Protein AF-W1YTZ7-F1 (afdb_monomer)

Solvent-accessible surface area (backbone atoms only — not comparable to full-atom values): 6262 Å² total; per-residue (Å²): 113,67,70,60,50,56,52,51,51,51,52,52,52,51,39,38,53,52,7,43,53,53,50,55,54,55,72,76,41,103,52,82,67,67,54,54,55,52,48,43,52,51,50,18,54,56,43,26,72,76,65,42,81,78,31,47,51,68,46,51,52,49,22,32,48,51,22,70,70,50,75,76,62,68,92,67,67,59,70,79,72,65,54,69,78,73,76,76,78,77,66,75,83,80,69,69,74,84,76,84,84,84,132

Organism: NCBI:txid408170

Nearest PDB structures (foldseek):
  7pv0-assembly2_B  TM=4.494E-01  e=6.744E+00  Thermochaetoides thermophila DSM 1495

InterPro domains:
  IPR041527 YhcG, N-terminal [PF17761] (2-84)
  IPR053148 PD-(D/E)XK-like domain-containing protein [PTHR30547] (2-84)

Sequence (103 aa):
TETVRSVNALMTATYWEIGRRIVEFEQGGEARAAYGAQLIKRLSKDLSLRFKRGFSAKNLRQMRLFYLFFQHVEIRQTVSGELTPLGIPQTPSAEFPSAKIWQ

Radius of gyration: 27.86 Å; Cα contacts (8 Å, |Δi|>4): 48; chains: 1; bounding box: 90×34×48 Å

Structure (mmCIF, N/CA/C/O backbone):
data_AF-W1YTZ7-F1
#
_entry.id   AF-W1YTZ7-F1
#
loop_
_atom_site.group_PDB
_atom_site.id
_atom_site.type_symbol
_atom_site.label_atom_id
_atom_site.label_alt_id
_atom_site.label_comp_id
_atom_site.label_asym_id
_atom_site.label_entity_id
_atom_site.label_seq_id
_atom_site.pdbx_PDB_ins_code
_atom_site.Cartn_x
_atom_site.Cartn_y
_atom_site.Cartn_z
_atom_site.occupancy
_atom_site.B_iso_or_equiv
_atom_site.auth_seq_id
_atom_site.auth_comp_id
_atom_site.auth_asym_id
_atom_site.auth_atom_id
_atom_site.pdbx_PDB_model_num
ATOM 1 N N . THR A 1 1 ? 13.007 17.007 13.685 1.00 72.31 1 THR A N 1
ATOM 2 C CA . THR A 1 1 ? 12.937 16.594 12.260 1.00 72.31 1 THR A CA 1
ATOM 3 C C . THR A 1 1 ? 13.257 15.117 12.065 1.00 72.31 1 THR A C 1
ATOM 5 O O . THR A 1 1 ? 12.678 14.504 11.179 1.00 72.31 1 THR A O 1
ATOM 8 N N . GLU A 1 2 ? 14.112 14.513 12.895 1.00 84.56 2 GLU A N 1
ATOM 9 C CA . GLU A 1 2 ? 14.451 13.081 12.845 1.00 84.56 2 GLU A CA 1
ATOM 10 C C . GLU A 1 2 ? 13.242 12.140 12.993 1.00 84.56 2 GLU A C 1
ATOM 12 O O . GLU A 1 2 ? 13.033 11.294 12.130 1.00 84.56 2 GLU A O 1
ATOM 17 N N . THR A 1 3 ? 12.376 12.366 13.987 1.00 85.31 3 THR A N 1
ATOM 18 C CA . THR A 1 3 ? 11.151 11.570 14.208 1.00 85.31 3 THR A CA 1
ATOM 19 C C . THR A 1 3 ? 10.194 11.596 13.014 1.00 85.31 3 THR A C 1
ATOM 21 O O . THR A 1 3 ? 9.573 10.596 12.681 1.00 85.31 3 THR A O 1
ATOM 24 N N . VAL A 1 4 ? 10.082 12.735 12.325 1.00 91.44 4 VAL A N 1
ATOM 25 C CA . VAL A 1 4 ? 9.226 12.847 11.132 1.00 91.44 4 VAL A CA 1
ATOM 26 C C . VAL A 1 4 ? 9.810 12.032 9.976 1.00 91.44 4 VAL A C 1
ATOM 28 O O . VAL A 1 4 ? 9.069 11.375 9.249 1.00 91.44 4 VAL A O 1
ATOM 31 N N . ARG A 1 5 ? 11.141 12.024 9.823 1.00 88.50 5 ARG A N 1
ATOM 32 C CA . ARG A 1 5 ? 11.821 11.232 8.789 1.00 88.50 5 ARG A CA 1
ATOM 33 C C . ARG A 1 5 ? 11.669 9.732 9.028 1.00 88.50 5 ARG A C 1
ATOM 35 O O . ARG A 1 5 ? 11.352 9.020 8.079 1.00 88.50 5 ARG A O 1
ATOM 42 N N . SER A 1 6 ? 11.841 9.262 10.264 1.00 90.44 6 SER A N 1
ATOM 43 C CA . SER A 1 6 ? 11.694 7.837 10.588 1.00 90.44 6 SER A CA 1
ATOM 44 C C . SER A 1 6 ? 10.262 7.344 10.373 1.00 90.44 6 SER A C 1
ATOM 46 O O . SER A 1 6 ? 10.056 6.295 9.763 1.00 90.44 6 SER A O 1
ATOM 48 N N . VAL A 1 7 ? 9.264 8.138 10.772 1.00 89.44 7 VAL A N 1
ATOM 49 C CA . VAL A 1 7 ? 7.847 7.831 10.524 1.00 89.44 7 VAL A CA 1
ATOM 50 C C . VAL A 1 7 ? 7.545 7.789 9.026 1.00 89.44 7 VAL A C 1
ATOM 52 O O . VAL A 1 7 ? 6.911 6.846 8.555 1.00 89.44 7 VAL A O 1
ATOM 55 N N . ASN A 1 8 ? 8.026 8.766 8.253 1.00 89.25 8 ASN A N 1
ATOM 56 C CA . ASN A 1 8 ? 7.803 8.796 6.807 1.00 89.25 8 ASN A CA 1
ATOM 57 C C . ASN A 1 8 ? 8.450 7.602 6.093 1.00 89.25 8 ASN A C 1
ATOM 59 O O . ASN A 1 8 ? 7.826 7.016 5.207 1.00 89.25 8 ASN A O 1
ATOM 63 N N . ALA A 1 9 ? 9.661 7.209 6.494 1.00 90.75 9 ALA A N 1
ATOM 64 C CA . ALA A 1 9 ? 10.326 6.023 5.961 1.00 90.75 9 ALA A CA 1
ATOM 65 C C . ALA A 1 9 ? 9.511 4.750 6.242 1.00 90.75 9 ALA A C 1
ATOM 67 O O . ALA A 1 9 ? 9.238 3.978 5.322 1.00 90.75 9 ALA A O 1
ATOM 68 N N . LEU A 1 10 ? 9.035 4.579 7.480 1.00 91.81 10 LEU A N 1
ATOM 69 C CA . LEU A 1 10 ? 8.216 3.430 7.865 1.00 91.81 10 LEU A CA 1
ATOM 70 C C . LEU A 1 10 ? 6.885 3.383 7.102 1.00 91.81 10 LEU A C 1
ATOM 72 O O . LEU A 1 10 ? 6.487 2.323 6.617 1.00 91.81 10 LEU A O 1
ATOM 76 N N . MET A 1 11 ? 6.203 4.524 6.955 1.00 91.31 11 MET A N 1
ATOM 77 C CA . MET A 1 11 ? 4.976 4.602 6.155 1.00 91.31 11 MET A CA 1
ATOM 78 C C . MET A 1 11 ? 5.234 4.217 4.698 1.00 91.31 11 MET A C 1
ATOM 80 O O . MET A 1 11 ? 4.450 3.476 4.112 1.00 91.31 11 MET A O 1
ATOM 84 N N . THR A 1 12 ? 6.339 4.692 4.124 1.00 92.75 12 THR A N 1
ATOM 85 C CA . THR A 1 12 ? 6.698 4.421 2.726 1.00 92.75 12 THR A CA 1
ATOM 86 C C . THR A 1 12 ? 6.961 2.933 2.512 1.00 92.75 12 THR A C 1
ATOM 88 O O . THR A 1 12 ? 6.395 2.345 1.591 1.00 92.75 12 THR A O 1
ATOM 91 N N . ALA A 1 13 ? 7.731 2.306 3.407 1.00 93.62 13 ALA A N 1
ATOM 92 C CA . ALA A 1 13 ? 7.963 0.864 3.398 1.00 93.62 13 ALA A CA 1
ATOM 93 C C . ALA A 1 13 ? 6.648 0.078 3.539 1.00 93.62 13 ALA A C 1
ATOM 95 O O . ALA A 1 13 ? 6.371 -0.824 2.756 1.00 93.62 13 ALA A O 1
ATOM 96 N N . THR A 1 14 ? 5.780 0.477 4.472 1.00 93.38 14 THR A N 1
ATOM 97 C CA . THR A 1 14 ? 4.473 -0.168 4.681 1.00 93.38 14 THR A CA 1
ATOM 98 C C . THR A 1 14 ? 3.600 -0.104 3.425 1.00 93.38 14 THR A C 1
ATOM 100 O O . THR A 1 14 ? 2.992 -1.096 3.027 1.00 93.38 14 THR A O 1
ATOM 103 N N . TYR A 1 15 ? 3.530 1.060 2.778 1.00 93.94 15 TYR A N 1
ATOM 104 C CA . TYR A 1 15 ? 2.744 1.246 1.558 1.00 93.94 15 TYR A CA 1
ATOM 105 C C . TYR A 1 15 ? 3.296 0.439 0.384 1.00 93.94 15 TYR A C 1
ATOM 107 O O . TYR A 1 15 ? 2.510 -0.097 -0.400 1.00 93.94 15 TYR A O 1
ATOM 115 N N . TRP A 1 16 ? 4.619 0.312 0.289 1.00 94.62 16 TRP A N 1
ATOM 116 C CA . TRP A 1 16 ? 5.267 -0.548 -0.695 1.00 94.62 16 TRP A CA 1
ATOM 117 C C . TRP A 1 16 ? 4.910 -2.024 -0.479 1.00 94.62 16 TRP A C 1
ATOM 119 O O . TRP A 1 16 ? 4.454 -2.683 -1.412 1.00 94.62 16 TRP A O 1
ATOM 129 N N . GLU A 1 17 ? 5.008 -2.519 0.758 1.00 94.69 17 GLU A N 1
ATOM 130 C CA . GLU A 1 17 ? 4.680 -3.908 1.110 1.00 94.69 17 GLU A CA 1
ATOM 131 C C . GLU A 1 17 ? 3.208 -4.256 0.856 1.00 94.69 17 GLU A C 1
ATOM 133 O O . GLU A 1 17 ? 2.886 -5.335 0.356 1.00 94.69 17 GLU A O 1
ATOM 138 N N . ILE A 1 18 ? 2.292 -3.325 1.141 1.00 93.75 18 ILE A N 1
ATOM 139 C CA . ILE A 1 18 ? 0.872 -3.497 0.809 1.00 93.75 18 ILE A CA 1
ATOM 140 C C . ILE A 1 18 ? 0.690 -3.610 -0.707 1.00 93.75 18 ILE A C 1
ATOM 142 O O . ILE A 1 18 ? -0.042 -4.483 -1.175 1.00 93.75 18 ILE A O 1
ATOM 146 N N . GLY A 1 19 ? 1.360 -2.747 -1.475 1.00 93.50 19 GLY A N 1
ATOM 147 C CA . GLY A 1 19 ? 1.346 -2.797 -2.933 1.00 93.50 19 GLY A CA 1
ATOM 148 C C . GLY A 1 19 ? 1.848 -4.132 -3.476 1.00 93.50 19 GLY A C 1
ATOM 149 O O . GLY A 1 19 ? 1.158 -4.750 -4.289 1.00 93.50 19 GLY A O 1
ATOM 150 N N . ARG A 1 20 ? 2.989 -4.607 -2.961 1.00 92.69 20 ARG A N 1
ATOM 151 C CA . ARG A 1 20 ? 3.575 -5.912 -3.287 1.00 92.69 20 ARG A CA 1
ATOM 152 C C . ARG A 1 20 ? 2.586 -7.037 -3.050 1.00 92.69 20 ARG A C 1
ATOM 154 O O . ARG A 1 20 ? 2.301 -7.813 -3.957 1.00 92.69 20 ARG A O 1
ATOM 161 N N . ARG A 1 21 ? 1.999 -7.084 -1.851 1.00 91.12 21 ARG A N 1
ATOM 162 C CA . ARG A 1 21 ? 1.078 -8.154 -1.468 1.00 91.12 21 ARG A CA 1
ATOM 163 C C . ARG A 1 21 ? -0.172 -8.189 -2.342 1.00 91.12 21 ARG A C 1
ATOM 165 O O . ARG A 1 21 ? -0.650 -9.274 -2.656 1.00 91.12 21 ARG A O 1
ATOM 172 N N . ILE A 1 22 ? -0.695 -7.025 -2.733 1.00 91.00 22 ILE A N 1
ATOM 173 C CA . ILE A 1 22 ? -1.827 -6.935 -3.666 1.00 91.00 22 ILE A CA 1
ATOM 174 C C . ILE A 1 22 ? -1.441 -7.529 -5.025 1.00 91.00 22 ILE A C 1
ATOM 176 O O . ILE A 1 22 ? -2.194 -8.331 -5.566 1.00 91.00 22 ILE A O 1
ATOM 180 N N . VAL A 1 23 ? -0.276 -7.163 -5.565 1.00 89.31 23 VAL A N 1
ATOM 181 C CA . VAL A 1 23 ? 0.177 -7.623 -6.887 1.00 89.31 23 VAL A CA 1
ATOM 182 C C . VAL A 1 23 ? 0.488 -9.117 -6.901 1.00 89.31 23 VAL A C 1
ATOM 184 O O . VAL A 1 23 ? 0.004 -9.814 -7.786 1.00 89.31 23 VAL A O 1
ATOM 187 N N . GLU A 1 24 ? 1.222 -9.627 -5.912 1.00 87.69 24 GLU A N 1
ATOM 188 C CA . GLU A 1 24 ? 1.517 -11.063 -5.788 1.00 87.69 24 GLU A CA 1
ATOM 189 C C . GLU A 1 24 ? 0.231 -11.893 -5.697 1.00 87.69 24 GLU A C 1
ATOM 191 O O . GLU A 1 24 ? 0.093 -12.930 -6.345 1.00 87.69 24 GLU A O 1
ATOM 196 N N . PHE A 1 25 ? -0.741 -11.415 -4.917 1.00 84.56 25 PHE A N 1
ATOM 197 C CA . PHE A 1 25 ? -2.025 -12.086 -4.762 1.00 84.56 25 PHE A CA 1
ATOM 198 C C . PHE A 1 25 ? -2.859 -12.063 -6.053 1.00 84.56 25 PHE A C 1
ATOM 200 O O . PHE A 1 25 ? -3.542 -13.037 -6.355 1.00 84.56 25 PHE A O 1
ATOM 207 N N . GLU A 1 26 ? -2.792 -10.982 -6.837 1.00 84.38 26 GLU A N 1
ATOM 208 C CA . GLU A 1 26 ? -3.430 -10.902 -8.158 1.00 84.38 26 GLU A CA 1
ATOM 209 C C . GLU A 1 26 ? -2.746 -11.792 -9.210 1.00 84.38 26 GLU A C 1
ATOM 211 O O . GLU A 1 26 ? -3.427 -12.315 -10.087 1.00 84.38 26 GLU A O 1
ATOM 216 N N . GLN A 1 27 ? -1.422 -11.963 -9.150 1.00 75.31 27 GLN A N 1
ATOM 217 C CA . GLN A 1 27 ? -0.662 -12.794 -10.093 1.00 75.31 27 GLN A CA 1
ATOM 218 C C . GLN A 1 27 ? -0.824 -14.299 -9.830 1.00 75.31 27 GLN A C 1
ATOM 220 O O . GLN A 1 27 ? -0.764 -15.086 -10.771 1.00 75.31 27 GLN A O 1
ATOM 225 N N . GLY A 1 28 ? -1.055 -14.697 -8.575 1.00 68.69 28 GLY A N 1
ATOM 226 C CA . GLY A 1 28 ? -1.308 -16.088 -8.182 1.00 68.69 28 GLY A CA 1
ATOM 227 C C . GLY A 1 28 ? -2.776 -16.532 -8.254 1.00 68.69 28 GLY A C 1
ATOM 228 O O . GLY A 1 28 ? -3.073 -17.669 -7.896 1.00 68.69 28 GLY A O 1
ATOM 229 N N . GLY A 1 29 ? -3.698 -15.651 -8.665 1.00 63.19 29 GLY A N 1
ATOM 230 C CA . GLY A 1 29 ? -5.139 -15.911 -8.709 1.00 63.19 29 GLY A CA 1
ATOM 231 C C . GLY A 1 29 ? -5.715 -15.839 -10.125 1.00 63.19 29 GLY A C 1
ATOM 232 O O . GLY A 1 29 ? -5.683 -14.795 -10.774 1.00 63.19 29 GLY A O 1
ATOM 233 N N . GLU A 1 30 ? -6.298 -16.943 -10.585 1.00 55.91 30 GLU A N 1
ATOM 234 C CA . GLU A 1 30 ? -7.104 -17.069 -11.809 1.00 55.91 30 GLU A CA 1
ATOM 235 C C . GLU A 1 30 ? -8.350 -16.151 -11.764 1.00 55.91 30 GLU A C 1
ATOM 237 O O . GLU A 1 30 ? -9.430 -16.592 -11.386 1.00 55.91 30 GLU A O 1
ATOM 242 N N . ALA A 1 31 ? -8.207 -14.847 -12.056 1.00 52.19 31 ALA A N 1
ATOM 243 C CA . ALA A 1 31 ? -9.242 -13.960 -12.630 1.00 52.19 31 ALA A CA 1
ATOM 244 C C . ALA A 1 31 ? -8.794 -12.483 -12.625 1.00 52.19 31 ALA A C 1
ATOM 246 O O . ALA A 1 31 ? -8.789 -11.796 -11.600 1.00 52.19 31 ALA A O 1
ATOM 247 N N . ARG A 1 32 ? -8.487 -11.946 -13.811 1.00 62.09 32 ARG A N 1
ATOM 248 C CA . ARG A 1 32 ? -8.115 -10.536 -14.020 1.00 62.09 32 ARG A CA 1
ATOM 249 C C . ARG A 1 32 ? -9.287 -9.567 -13.777 1.00 62.09 32 ARG A C 1
ATOM 251 O O . ARG A 1 32 ? -10.439 -9.841 -14.096 1.00 62.09 32 ARG A O 1
ATOM 258 N N . ALA A 1 33 ? -8.937 -8.387 -13.257 1.00 57.34 33 ALA A N 1
ATOM 259 C CA . ALA A 1 33 ? -9.742 -7.172 -13.051 1.00 57.34 33 ALA A CA 1
ATOM 260 C C . ALA A 1 33 ? -10.927 -7.248 -12.062 1.00 57.34 33 ALA A C 1
ATOM 262 O O . ALA A 1 33 ? -10.969 -6.451 -11.121 1.00 57.34 33 ALA A O 1
ATOM 263 N N . ALA A 1 34 ? -11.870 -8.180 -12.227 1.00 62.69 34 ALA A N 1
ATOM 264 C CA . ALA A 1 34 ? -13.066 -8.247 -11.374 1.00 62.69 34 ALA A CA 1
ATOM 265 C C . ALA A 1 34 ? -12.726 -8.665 -9.931 1.00 62.69 34 ALA A C 1
ATOM 267 O O . ALA A 1 34 ? -13.215 -8.071 -8.966 1.00 62.69 34 ALA A O 1
ATOM 268 N N . TYR A 1 35 ? -11.818 -9.633 -9.788 1.00 72.12 35 TYR A N 1
ATOM 269 C CA . TYR A 1 35 ? -11.339 -10.114 -8.494 1.00 72.12 35 TYR A CA 1
ATOM 270 C C . TYR A 1 35 ? -10.493 -9.062 -7.758 1.00 72.12 35 TYR A C 1
ATOM 272 O O . TYR A 1 35 ? -10.722 -8.791 -6.579 1.00 72.12 35 TYR A O 1
ATOM 280 N N . GLY A 1 36 ? -9.591 -8.377 -8.472 1.00 74.25 36 GLY A N 1
ATOM 281 C CA . GLY A 1 36 ? -8.775 -7.289 -7.914 1.00 74.25 36 GLY A CA 1
ATOM 282 C C . GLY A 1 36 ? -9.618 -6.118 -7.391 1.00 74.25 36 GLY A C 1
ATOM 283 O O . GLY A 1 36 ? -9.357 -5.578 -6.312 1.00 74.25 36 GLY A O 1
ATOM 284 N N . ALA A 1 37 ? -10.705 -5.766 -8.088 1.00 76.56 37 ALA A N 1
ATOM 285 C CA . ALA A 1 37 ? -11.630 -4.732 -7.623 1.00 76.56 37 ALA A CA 1
ATOM 286 C C . ALA A 1 37 ? -12.337 -5.124 -6.309 1.00 76.56 37 ALA A C 1
ATOM 288 O O . ALA A 1 37 ? -12.466 -4.293 -5.402 1.00 76.56 37 ALA A O 1
ATOM 289 N N . GLN A 1 38 ? -12.758 -6.387 -6.169 1.00 86.50 38 GLN A N 1
ATOM 290 C CA . GLN A 1 38 ? -13.341 -6.897 -4.923 1.00 86.50 38 GLN A CA 1
ATOM 291 C C . GLN A 1 38 ? -12.315 -6.974 -3.786 1.00 86.50 38 GLN A C 1
ATOM 293 O O . GLN A 1 38 ? -12.641 -6.602 -2.654 1.00 86.50 38 GLN A O 1
ATOM 298 N N . LEU A 1 39 ? -11.080 -7.389 -4.078 1.00 87.44 39 LEU A N 1
ATOM 299 C CA . LEU A 1 39 ? -9.979 -7.433 -3.116 1.00 87.44 39 LEU A CA 1
ATOM 300 C C . LEU A 1 39 ? -9.712 -6.052 -2.517 1.00 87.44 39 LEU A C 1
ATOM 302 O O . LEU A 1 39 ? -9.742 -5.891 -1.298 1.00 87.44 39 LEU A O 1
ATOM 306 N N . ILE A 1 40 ? -9.523 -5.036 -3.364 1.00 91.75 40 ILE A N 1
ATOM 307 C CA . ILE A 1 40 ? -9.260 -3.665 -2.912 1.00 91.75 40 ILE A CA 1
ATOM 308 C C . ILE A 1 40 ? -10.433 -3.121 -2.090 1.00 91.75 40 ILE A C 1
ATOM 310 O O . ILE A 1 40 ? -10.220 -2.437 -1.088 1.00 91.75 40 ILE A O 1
ATOM 314 N N . LYS A 1 41 ? -11.676 -3.435 -2.474 1.00 92.31 41 LYS A N 1
ATOM 315 C CA . LYS A 1 41 ? -12.864 -3.027 -1.713 1.00 92.31 41 LYS A CA 1
ATOM 316 C C . LYS A 1 41 ? -12.882 -3.654 -0.315 1.00 92.31 41 LYS A C 1
ATOM 318 O O . LYS A 1 41 ? -13.141 -2.943 0.656 1.00 92.31 41 LYS A O 1
ATOM 323 N N . ARG A 1 42 ? -12.587 -4.954 -0.204 1.00 91.94 42 ARG A N 1
ATOM 324 C CA . ARG A 1 42 ? -12.536 -5.673 1.080 1.00 91.94 42 ARG A CA 1
ATOM 325 C C . ARG A 1 42 ? -11.393 -5.155 1.956 1.00 91.94 42 ARG A C 1
ATOM 327 O O . ARG A 1 42 ? -11.644 -4.733 3.080 1.00 91.94 42 ARG A O 1
ATOM 334 N N . LEU A 1 43 ? -10.183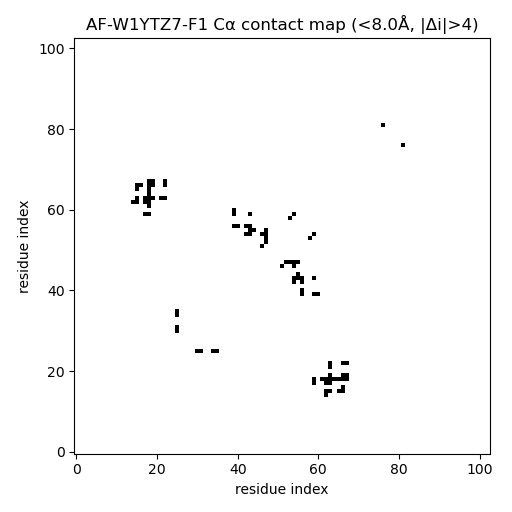 -5.051 1.401 1.00 92.75 43 LEU A N 1
ATOM 335 C CA . LEU A 1 43 ? -9.018 -4.488 2.091 1.00 92.75 43 LEU A CA 1
ATOM 336 C C . LEU A 1 43 ? -9.274 -3.064 2.581 1.00 92.75 43 LEU A C 1
ATOM 338 O O . LEU A 1 43 ? -8.915 -2.730 3.705 1.00 92.75 43 LEU A O 1
ATOM 342 N N . SER A 1 44 ? -9.930 -2.226 1.773 1.00 95.00 44 SER A N 1
ATOM 343 C CA . SER A 1 44 ? -10.234 -0.858 2.185 1.00 95.00 44 SER A CA 1
ATOM 344 C C . SER A 1 44 ? -11.151 -0.825 3.402 1.00 95.00 44 SER A C 1
ATOM 346 O O . SER A 1 44 ? -10.909 -0.033 4.310 1.00 95.00 44 SER A O 1
ATOM 348 N N . LYS A 1 45 ? -12.166 -1.697 3.449 1.00 95.06 45 LYS A N 1
ATOM 349 C CA . LYS A 1 45 ? -13.075 -1.803 4.593 1.00 95.06 45 LYS A CA 1
ATOM 350 C C . LYS A 1 45 ? -12.326 -2.269 5.842 1.00 95.06 45 LYS A C 1
ATOM 352 O O . LYS A 1 45 ? -12.409 -1.612 6.875 1.00 95.06 45 LYS A O 1
ATOM 357 N N . ASP A 1 46 ? -11.570 -3.355 5.730 1.00 94.88 46 ASP A N 1
ATOM 358 C CA . ASP A 1 46 ? -10.925 -3.999 6.876 1.00 94.88 46 ASP A CA 1
ATOM 359 C C . ASP A 1 46 ? -9.793 -3.141 7.455 1.00 94.88 46 ASP A C 1
ATOM 361 O O . ASP A 1 46 ? -9.705 -2.943 8.668 1.00 94.88 46 ASP A O 1
ATOM 365 N N . LEU A 1 47 ? -8.947 -2.575 6.591 1.00 93.19 47 LEU A N 1
ATOM 366 C CA . LEU A 1 47 ? -7.837 -1.725 7.016 1.00 93.19 47 LEU A CA 1
ATOM 367 C C . LEU A 1 47 ? -8.329 -0.366 7.515 1.00 93.19 47 LEU A C 1
ATOM 369 O O . LEU A 1 47 ? -7.798 0.130 8.505 1.00 93.19 47 LEU A O 1
ATOM 373 N N . SER A 1 48 ? -9.369 0.216 6.908 1.00 93.88 48 SER A N 1
ATOM 374 C CA . SER A 1 48 ? -9.953 1.455 7.443 1.00 93.88 48 SER A CA 1
ATOM 375 C C . SER A 1 48 ? -10.651 1.224 8.784 1.00 93.88 48 SER A C 1
ATOM 377 O O . SER A 1 48 ? -10.622 2.107 9.635 1.00 93.88 48 SER A O 1
ATOM 379 N N . LEU A 1 49 ? -11.235 0.044 9.019 1.00 94.88 49 LEU A N 1
ATOM 380 C CA . LEU A 1 49 ? -11.818 -0.294 10.319 1.00 94.88 49 LEU A CA 1
ATOM 381 C C . LEU A 1 49 ? -10.743 -0.393 11.413 1.00 94.88 49 LEU A C 1
ATOM 383 O O . LEU A 1 49 ? -10.946 0.094 12.520 1.00 94.88 49 LEU A O 1
ATOM 387 N N . ARG A 1 50 ? -9.593 -1.000 11.098 1.00 93.50 50 ARG A N 1
ATOM 388 C CA . ARG A 1 50 ? -8.501 -1.226 12.060 1.00 93.50 50 ARG A CA 1
ATOM 389 C C . ARG A 1 50 ? -7.619 0.003 12.276 1.00 93.50 50 ARG A C 1
ATOM 391 O O . ARG A 1 50 ? -7.265 0.318 13.406 1.00 93.50 50 ARG A O 1
ATOM 398 N N . PHE A 1 51 ? -7.265 0.691 11.195 1.00 88.62 51 PHE A N 1
ATOM 399 C CA . PHE A 1 51 ? -6.228 1.728 11.177 1.00 88.62 51 PHE A CA 1
ATOM 400 C C . PHE A 1 51 ? -6.753 3.116 10.795 1.00 88.62 51 PHE A C 1
ATOM 402 O O . PHE A 1 51 ? -5.998 4.087 10.803 1.00 88.62 51 PHE A O 1
ATOM 409 N N . LYS A 1 52 ? -8.055 3.247 10.514 1.00 89.25 52 LYS A N 1
ATOM 410 C CA . LYS A 1 52 ? -8.724 4.511 10.180 1.00 89.25 52 LYS A CA 1
ATOM 411 C C . LYS A 1 52 ? -8.233 5.106 8.853 1.00 89.25 52 LYS A C 1
ATOM 413 O O . LYS A 1 52 ? -8.368 4.502 7.789 1.00 89.25 52 LYS A O 1
ATOM 418 N N . ARG A 1 53 ? -7.755 6.353 8.882 1.00 88.88 53 ARG A N 1
ATOM 419 C CA . ARG A 1 53 ? -7.453 7.145 7.685 1.00 88.88 53 ARG A CA 1
ATOM 420 C C . ARG A 1 53 ? -6.207 6.597 6.985 1.00 88.88 53 ARG A C 1
ATOM 422 O O . ARG A 1 53 ? -5.275 6.155 7.637 1.00 88.88 53 ARG A O 1
ATOM 429 N N . GLY A 1 54 ? -6.179 6.680 5.655 1.00 88.06 54 GLY A N 1
ATOM 430 C CA . GLY A 1 54 ? -5.025 6.261 4.845 1.00 88.06 54 GLY A CA 1
ATOM 431 C C . GLY A 1 54 ? -5.255 4.994 4.019 1.00 88.06 54 GLY A C 1
ATOM 432 O O . GLY A 1 54 ? -4.563 4.809 3.023 1.00 88.06 54 GLY A O 1
ATOM 433 N N . PHE A 1 55 ? -6.292 4.207 4.325 1.00 93.69 55 PHE A N 1
ATOM 434 C CA . PHE A 1 55 ? -6.574 2.918 3.674 1.00 93.69 55 PHE A CA 1
ATOM 435 C C . PHE A 1 55 ? -7.845 2.921 2.809 1.00 93.69 55 PHE A C 1
ATOM 437 O O . PHE A 1 55 ? -8.570 1.930 2.700 1.00 93.69 55 PHE A O 1
ATOM 444 N N . SER A 1 56 ? -8.131 4.049 2.155 1.00 94.50 56 SER A N 1
ATOM 445 C CA . SER A 1 56 ? -9.217 4.119 1.174 1.00 94.50 56 SER A CA 1
ATOM 446 C C . SER A 1 56 ? -8.918 3.239 -0.048 1.00 94.50 56 SER A C 1
ATOM 448 O O . SER A 1 56 ? -7.760 3.008 -0.399 1.00 94.50 56 SER A O 1
ATOM 450 N N . ALA A 1 57 ? -9.955 2.811 -0.770 1.00 93.69 57 ALA A N 1
ATOM 451 C CA . ALA A 1 57 ? -9.793 2.047 -2.009 1.00 93.69 57 ALA A CA 1
ATOM 452 C C . ALA A 1 57 ? -8.954 2.797 -3.061 1.00 93.69 57 ALA A C 1
ATOM 454 O O . ALA A 1 57 ? -8.272 2.175 -3.875 1.00 93.69 57 ALA A O 1
ATOM 455 N N . LYS A 1 58 ? -8.989 4.139 -3.049 1.00 94.31 58 LYS A N 1
ATOM 456 C CA . LYS A 1 58 ? -8.125 4.975 -3.892 1.00 94.31 58 LYS A CA 1
ATOM 457 C C . LYS A 1 58 ? -6.663 4.835 -3.471 1.00 94.31 58 LYS A C 1
ATOM 459 O O . LYS A 1 58 ? -5.821 4.607 -4.332 1.00 94.31 58 LYS A O 1
ATOM 464 N N . ASN A 1 59 ? -6.374 4.924 -2.176 1.00 95.06 59 ASN A N 1
ATOM 465 C CA . ASN A 1 59 ? -5.010 4.812 -1.664 1.00 95.06 59 ASN A CA 1
ATOM 466 C C . ASN A 1 59 ? -4.429 3.417 -1.902 1.00 95.06 59 ASN A C 1
ATOM 468 O O . ASN A 1 59 ? -3.301 3.317 -2.357 1.00 95.06 59 ASN A O 1
ATOM 472 N N . LEU A 1 60 ? -5.207 2.350 -1.707 1.00 94.94 60 LEU A N 1
ATOM 473 C CA . LEU A 1 60 ? -4.759 0.983 -1.999 1.00 94.94 60 LEU A CA 1
ATOM 474 C C . LEU A 1 60 ? -4.437 0.773 -3.487 1.00 94.94 60 LEU A C 1
ATOM 476 O O . LEU A 1 60 ? -3.446 0.128 -3.816 1.00 94.94 60 LEU A O 1
ATOM 480 N N . ARG A 1 61 ? -5.217 1.376 -4.398 1.00 94.12 61 ARG A N 1
ATOM 481 C CA . ARG A 1 61 ? -4.868 1.406 -5.829 1.00 94.12 61 ARG A CA 1
ATOM 482 C C . ARG A 1 61 ? -3.543 2.125 -6.078 1.00 94.12 61 ARG A C 1
ATOM 484 O O . ARG A 1 61 ? -2.757 1.652 -6.888 1.00 94.12 61 ARG A O 1
ATOM 491 N N . GLN A 1 62 ? -3.285 3.230 -5.379 1.00 95.06 62 GLN A N 1
ATOM 492 C CA . GLN A 1 62 ? -2.006 3.938 -5.483 1.00 95.06 62 GLN A CA 1
ATOM 493 C C . GLN A 1 62 ? -0.844 3.123 -4.908 1.00 95.06 62 GLN A C 1
ATOM 495 O O . GLN A 1 62 ? 0.202 3.080 -5.532 1.00 95.06 62 GLN A O 1
ATOM 500 N N . MET A 1 63 ? -1.028 2.418 -3.789 1.00 95.38 63 MET A N 1
ATOM 501 C CA . MET A 1 63 ? -0.014 1.516 -3.221 1.00 95.38 63 MET A CA 1
ATOM 502 C C . MET A 1 63 ? 0.328 0.378 -4.189 1.00 95.38 63 MET A C 1
ATOM 504 O O . MET A 1 63 ? 1.496 0.093 -4.431 1.00 95.38 63 MET A O 1
ATOM 508 N N . ARG A 1 64 ? -0.689 -0.224 -4.815 1.00 93.62 64 ARG A N 1
ATOM 509 C CA . ARG A 1 64 ? -0.512 -1.226 -5.875 1.00 93.62 64 ARG A CA 1
ATOM 510 C C . ARG A 1 64 ? 0.299 -0.674 -7.049 1.00 93.62 64 ARG A C 1
ATOM 512 O O . ARG A 1 64 ? 1.242 -1.316 -7.495 1.00 93.62 64 ARG A O 1
ATOM 519 N N . LEU A 1 65 ? -0.059 0.511 -7.549 1.00 92.69 65 LEU A N 1
ATOM 520 C CA . LEU A 1 65 ? 0.685 1.173 -8.625 1.00 92.69 65 LEU A CA 1
ATOM 521 C C . LEU A 1 65 ? 2.115 1.510 -8.198 1.00 92.69 65 LEU A C 1
ATOM 523 O O . LEU A 1 65 ? 3.040 1.284 -8.966 1.00 92.69 65 LEU A O 1
ATOM 527 N N . PHE A 1 66 ? 2.299 1.995 -6.972 1.00 94.00 66 PHE A N 1
ATOM 528 C CA . PHE A 1 66 ? 3.607 2.297 -6.408 1.00 94.00 66 PHE A CA 1
ATOM 529 C C . PHE A 1 66 ? 4.517 1.067 -6.439 1.00 94.00 66 PHE A C 1
ATOM 531 O O . PHE A 1 66 ? 5.628 1.151 -6.946 1.00 94.00 66 PHE A O 1
ATOM 538 N N . TYR A 1 67 ? 4.035 -0.100 -6.017 1.00 93.06 67 TYR A N 1
ATOM 539 C CA . TYR A 1 67 ? 4.827 -1.319 -6.164 1.00 93.06 67 TYR A CA 1
ATOM 540 C C . TYR A 1 67 ? 5.119 -1.648 -7.637 1.00 93.06 67 TYR A C 1
ATOM 542 O O . TYR A 1 67 ? 6.275 -1.839 -7.993 1.00 93.06 67 TYR A O 1
ATOM 550 N N . LEU A 1 68 ? 4.113 -1.635 -8.519 1.00 90.50 68 LEU A N 1
ATOM 551 C CA . LEU A 1 68 ? 4.305 -1.963 -9.942 1.00 90.50 68 LEU A CA 1
ATOM 552 C C . LEU A 1 68 ? 5.309 -1.053 -10.662 1.00 90.50 68 LEU A C 1
ATOM 554 O O . LEU A 1 68 ? 6.028 -1.525 -11.540 1.00 90.50 68 LEU A O 1
ATOM 558 N N . PHE A 1 69 ? 5.349 0.234 -10.315 1.00 90.38 69 PHE A N 1
ATOM 559 C CA . PHE A 1 69 ? 6.282 1.186 -10.917 1.00 90.38 69 PHE A CA 1
ATOM 560 C C . PHE A 1 69 ? 7.705 1.033 -10.380 1.00 90.38 69 PHE A C 1
ATOM 562 O O . PHE A 1 69 ? 8.655 1.220 -11.132 1.00 90.38 69 PHE A O 1
ATOM 569 N N . PHE A 1 70 ? 7.859 0.689 -9.099 1.00 87.19 70 PHE A N 1
ATOM 570 C CA . PHE 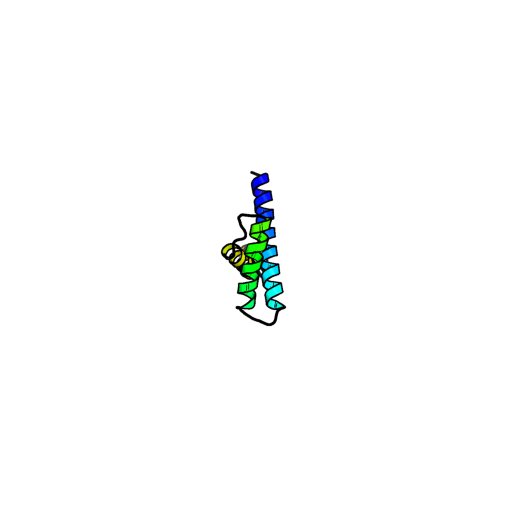A 1 70 ? 9.163 0.676 -8.434 1.00 87.19 70 PHE A CA 1
ATOM 571 C C . PHE A 1 70 ? 9.743 -0.731 -8.206 1.00 87.19 70 PHE A C 1
ATOM 573 O O . PHE A 1 70 ? 10.891 -0.841 -7.790 1.00 87.19 70 PHE A O 1
ATOM 580 N N . GLN A 1 71 ? 9.015 -1.809 -8.522 1.00 83.56 71 GLN A N 1
ATOM 581 C CA . GLN A 1 71 ? 9.486 -3.202 -8.377 1.00 83.56 71 GLN A CA 1
ATOM 582 C C . GLN A 1 71 ? 10.721 -3.537 -9.234 1.00 83.56 71 GLN A C 1
ATOM 584 O O . GLN A 1 71 ? 11.428 -4.492 -8.933 1.00 83.56 71 GLN A O 1
ATOM 589 N N . HIS A 1 72 ? 10.978 -2.765 -10.295 1.00 79.56 72 HIS A N 1
ATOM 590 C CA . HIS A 1 72 ? 12.124 -2.942 -11.197 1.00 79.56 72 HIS A CA 1
ATOM 591 C C . HIS A 1 72 ? 13.095 -1.759 -11.161 1.00 79.56 72 HIS A C 1
ATOM 593 O O . HIS A 1 72 ? 13.946 -1.633 -12.040 1.00 79.56 72 HIS A O 1
ATOM 599 N N . VAL A 1 73 ? 12.969 -0.868 -10.172 1.00 73.31 73 VAL A N 1
ATOM 600 C CA . VAL A 1 73 ? 13.954 0.196 -9.980 1.00 73.31 73 VAL A CA 1
ATOM 601 C C . VAL A 1 73 ? 15.188 -0.432 -9.350 1.00 73.31 73 VAL A C 1
ATOM 603 O O . VAL A 1 73 ? 15.284 -0.597 -8.136 1.00 73.31 73 VAL A O 1
ATOM 606 N N . GLU A 1 74 ? 16.138 -0.808 -10.198 1.00 59.81 74 GLU A N 1
ATOM 607 C CA . GLU A 1 74 ? 17.515 -0.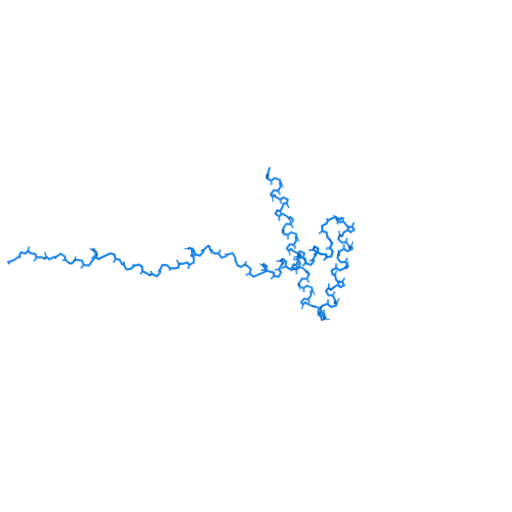997 -9.765 1.00 59.81 74 GLU A CA 1
ATOM 608 C C . GLU A 1 74 ? 18.027 0.341 -9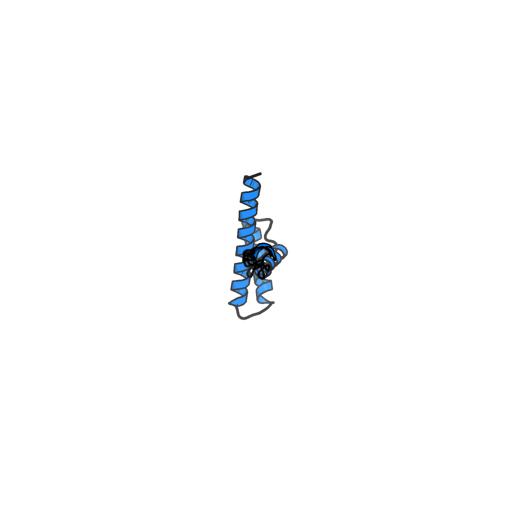.223 1.00 59.81 74 GLU A C 1
ATOM 610 O O . GLU A 1 74 ? 17.812 1.392 -9.835 1.00 59.81 74 GLU A O 1
ATOM 615 N N . ILE A 1 75 ? 18.703 0.319 -8.071 1.00 60.19 75 ILE A N 1
ATOM 616 C CA . ILE A 1 75 ? 19.458 1.478 -7.586 1.00 60.19 75 ILE A CA 1
ATOM 617 C C . ILE A 1 75 ? 20.658 1.633 -8.522 1.00 60.19 75 ILE A C 1
ATOM 619 O O . ILE A 1 75 ? 21.745 1.118 -8.264 1.00 60.19 75 ILE A O 1
ATOM 623 N N . ARG A 1 76 ? 20.425 2.281 -9.661 1.00 58.00 76 ARG A N 1
ATOM 624 C CA . ARG A 1 76 ? 21.453 2.577 -10.649 1.00 58.00 76 ARG A CA 1
ATOM 625 C C . ARG A 1 76 ? 22.322 3.720 -10.151 1.00 58.00 76 ARG A C 1
ATOM 627 O O . ARG A 1 76 ? 21.837 4.640 -9.485 1.00 58.00 76 ARG A O 1
ATOM 634 N N . GLN A 1 77 ? 23.620 3.636 -10.435 1.00 56.03 77 GLN A N 1
ATOM 635 C CA . GLN A 1 77 ? 24.514 4.764 -10.203 1.00 56.03 77 GLN A CA 1
ATOM 636 C C . GLN A 1 77 ? 24.018 5.952 -11.033 1.00 56.03 77 GLN A C 1
ATOM 638 O O . GLN A 1 77 ? 23.330 5.790 -12.042 1.00 56.03 77 GLN A O 1
ATOM 643 N N . THR A 1 78 ? 24.344 7.172 -10.607 1.00 63.94 78 THR A N 1
ATOM 644 C CA . THR A 1 78 ? 24.114 8.330 -11.476 1.00 63.94 78 THR A CA 1
ATOM 645 C C . THR A 1 78 ? 24.812 8.084 -12.815 1.00 63.94 78 THR A C 1
ATOM 647 O O . THR A 1 78 ? 25.837 7.409 -12.861 1.00 63.94 78 THR A O 1
ATOM 650 N N . VAL A 1 79 ? 24.289 8.640 -13.913 1.00 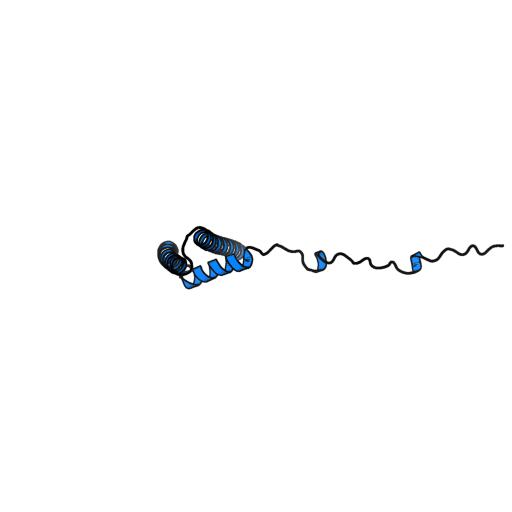60.72 79 VAL A N 1
ATOM 651 C CA . VAL A 1 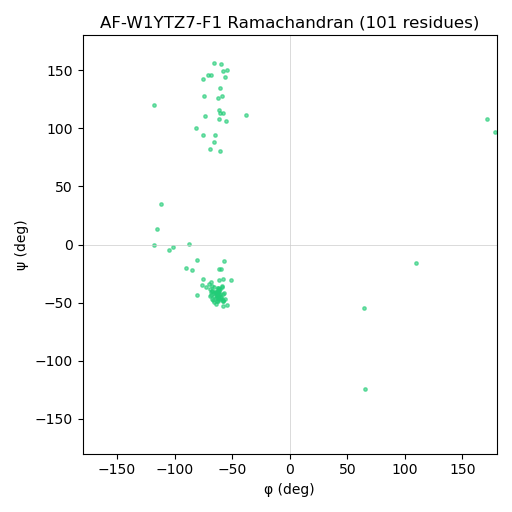79 ? 24.841 8.420 -15.268 1.00 60.72 79 VAL A CA 1
ATOM 652 C C . VAL A 1 79 ? 26.358 8.673 -15.326 1.00 60.72 79 VAL A C 1
ATOM 654 O O . VAL A 1 79 ? 27.069 7.985 -16.044 1.00 60.72 79 VAL A O 1
ATOM 657 N N . SER A 1 80 ? 26.884 9.586 -14.502 1.00 69.31 80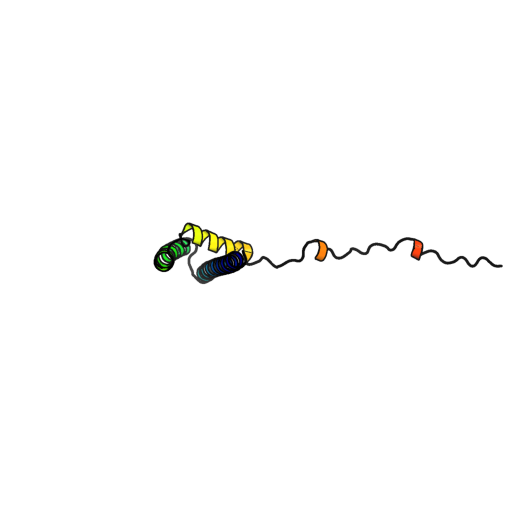 SER A N 1
ATOM 658 C CA . SER A 1 80 ? 28.328 9.823 -14.359 1.00 69.31 80 SER A CA 1
ATOM 659 C C . SER A 1 80 ? 29.139 8.622 -13.849 1.00 69.31 80 SER A C 1
ATOM 661 O O . SER A 1 80 ? 30.316 8.537 -14.172 1.00 69.31 80 SER A O 1
ATOM 663 N N . GLY A 1 81 ? 28.560 7.746 -13.027 1.00 65.81 81 GLY A N 1
ATOM 664 C CA . GLY A 1 81 ? 29.200 6.521 -12.538 1.00 65.81 81 GLY A CA 1
ATOM 665 C C . GLY A 1 81 ? 29.063 5.338 -13.500 1.00 65.81 81 GLY A C 1
ATOM 666 O O . GLY A 1 81 ? 29.871 4.418 -13.447 1.00 65.81 81 GLY A O 1
ATOM 667 N N . GLU A 1 82 ? 28.068 5.368 -14.394 1.00 65.69 82 GLU A N 1
ATOM 668 C CA . GLU A 1 82 ? 27.878 4.358 -15.449 1.00 65.69 82 GLU A CA 1
ATOM 669 C C . GLU A 1 82 ? 28.613 4.711 -16.752 1.00 65.69 82 GLU A C 1
ATOM 671 O O . GLU A 1 82 ? 28.889 3.828 -17.567 1.00 65.69 82 GLU A O 1
ATOM 676 N N . LEU A 1 83 ? 28.968 5.987 -16.950 1.00 69.19 83 LEU A N 1
ATOM 677 C CA . LEU A 1 83 ? 29.825 6.431 -18.046 1.00 69.19 83 LEU A CA 1
ATOM 678 C C . LEU A 1 83 ? 31.221 5.826 -17.873 1.00 69.19 83 LEU A C 1
ATOM 680 O O . LEU A 1 83 ? 32.091 6.372 -17.198 1.00 69.19 83 LEU A O 1
ATOM 684 N N . THR A 1 84 ? 31.443 4.686 -18.524 1.00 62.91 84 THR A N 1
ATOM 685 C CA . THR A 1 84 ? 32.795 4.171 -18.738 1.00 62.91 84 THR A CA 1
ATOM 686 C C . THR A 1 84 ? 33.530 5.213 -19.584 1.00 62.91 84 THR A C 1
ATOM 688 O O . THR A 1 84 ? 33.002 5.584 -20.637 1.00 62.91 84 THR A O 1
ATOM 691 N N . PRO A 1 85 ? 34.704 5.727 -19.173 1.00 60.19 85 PRO A N 1
ATOM 692 C CA . PRO A 1 85 ? 35.446 6.651 -20.012 1.00 60.19 85 PRO A CA 1
ATOM 693 C C . PRO A 1 85 ? 35.804 5.907 -21.300 1.00 60.19 85 PRO A C 1
ATOM 695 O O . PRO A 1 85 ? 36.637 5.002 -21.282 1.00 60.19 85 PRO A O 1
ATOM 698 N N . LEU A 1 86 ? 35.159 6.250 -22.419 1.00 58.00 86 LEU A N 1
ATOM 699 C CA . LEU A 1 86 ? 35.708 5.921 -23.729 1.00 58.00 86 LEU A CA 1
ATOM 700 C C . LEU A 1 86 ? 37.079 6.585 -23.752 1.00 58.00 86 LEU A C 1
ATOM 702 O O . LEU A 1 86 ? 37.157 7.806 -23.612 1.00 58.00 86 LEU A O 1
ATOM 706 N N . GLY A 1 87 ? 38.123 5.751 -23.779 1.00 55.78 87 GLY A N 1
ATOM 707 C CA . GLY A 1 87 ? 39.504 6.127 -23.505 1.00 55.78 87 GLY A CA 1
ATOM 708 C C . GLY A 1 87 ? 39.835 7.497 -24.070 1.00 55.78 87 GLY A C 1
ATOM 709 O O . GLY A 1 87 ? 39.851 7.683 -25.283 1.00 55.78 87 GLY A O 1
ATOM 710 N N . ILE A 1 88 ? 40.058 8.457 -23.174 1.00 62.12 88 ILE A N 1
ATOM 711 C CA . ILE A 1 88 ? 40.569 9.772 -23.540 1.00 62.12 88 ILE A CA 1
ATOM 712 C C . ILE A 1 88 ? 41.944 9.501 -24.164 1.00 62.12 88 ILE A C 1
ATOM 714 O O . ILE A 1 88 ? 42.810 8.980 -23.453 1.00 62.12 88 ILE A O 1
ATOM 718 N N . PRO A 1 89 ? 42.173 9.783 -25.461 1.00 54.91 89 PRO A N 1
ATOM 719 C CA . PRO A 1 89 ? 43.504 9.649 -26.030 1.00 54.91 89 PRO A CA 1
ATOM 720 C C . PRO A 1 89 ? 44.437 10.563 -25.238 1.00 54.91 89 PRO A C 1
ATOM 722 O O . PRO A 1 89 ? 44.116 11.733 -25.010 1.00 54.91 89 PRO A O 1
ATOM 725 N N . GLN A 1 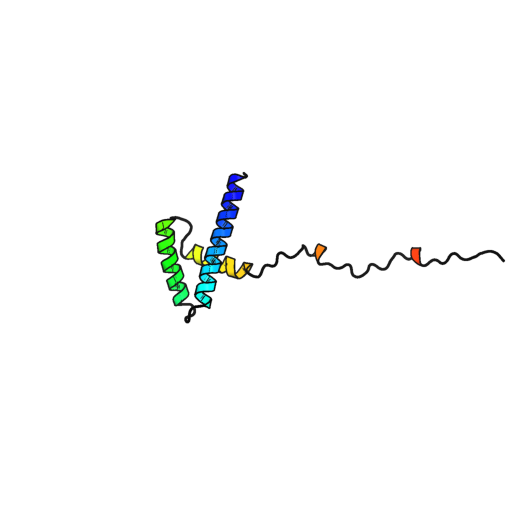90 ? 45.551 10.019 -24.749 1.00 59.34 90 GLN A N 1
ATOM 726 C CA . GL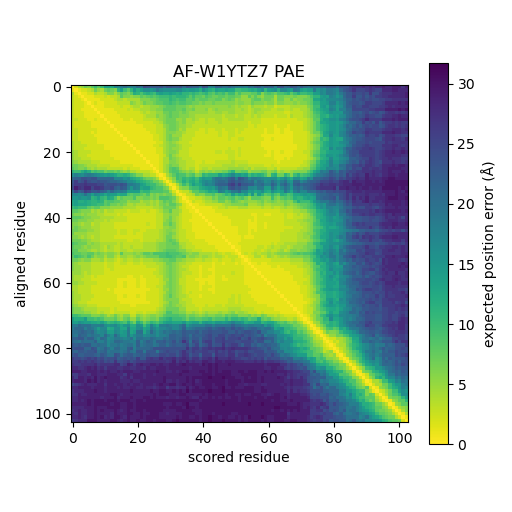N A 1 90 ? 46.515 10.804 -23.987 1.00 59.34 90 GLN A CA 1
ATOM 727 C C . GLN A 1 90 ? 47.026 11.989 -24.818 1.00 59.34 90 GLN A C 1
ATOM 729 O O . GLN A 1 90 ? 47.089 11.939 -26.045 1.00 59.34 90 GLN A O 1
ATOM 734 N N . THR A 1 91 ? 47.369 13.076 -24.129 1.00 57.62 91 THR A N 1
ATOM 735 C CA . THR A 1 91 ? 47.883 14.307 -24.728 1.00 57.62 91 THR A CA 1
ATOM 736 C C . THR A 1 91 ? 49.142 14.036 -25.572 1.00 57.62 91 THR A C 1
ATOM 738 O O . THR A 1 91 ? 49.994 13.255 -25.142 1.00 57.62 91 THR A O 1
ATOM 741 N N . PRO A 1 92 ? 49.339 14.738 -26.711 1.00 53.44 92 PRO A N 1
ATOM 742 C CA . PRO A 1 92 ? 50.445 14.494 -27.659 1.00 53.44 92 PRO A CA 1
ATOM 743 C C . PRO A 1 92 ? 51.858 14.591 -27.059 1.00 53.44 92 PRO A C 1
ATOM 745 O O . PRO A 1 92 ? 52.836 14.163 -27.662 1.00 53.44 92 PRO A O 1
ATOM 748 N N . SER A 1 93 ? 51.977 15.149 -25.852 1.00 58.62 93 SER A N 1
ATOM 749 C CA . SER A 1 93 ? 53.228 15.246 -25.099 1.00 58.62 93 SER A CA 1
ATOM 750 C C . SER A 1 93 ? 53.869 13.888 -24.782 1.00 58.62 93 SER A C 1
ATOM 752 O O . SER A 1 93 ? 55.061 13.859 -24.492 1.00 58.62 93 SER A O 1
ATOM 754 N N . ALA A 1 94 ? 53.105 12.789 -24.809 1.00 56.03 94 ALA A N 1
ATOM 755 C CA . ALA A 1 94 ? 53.610 11.437 -24.563 1.00 56.03 94 ALA A CA 1
ATOM 756 C C . ALA A 1 94 ? 54.292 10.791 -25.789 1.00 56.03 94 ALA A C 1
ATOM 758 O O . ALA A 1 94 ? 54.979 9.786 -25.626 1.00 56.03 94 ALA A O 1
ATOM 759 N N . GLU A 1 95 ? 54.138 11.355 -26.994 1.00 54.56 95 GLU A N 1
ATOM 760 C CA . GLU A 1 95 ? 54.666 10.764 -28.236 1.00 54.56 95 GLU A CA 1
ATOM 761 C C . GLU A 1 95 ? 55.958 11.406 -28.759 1.00 54.56 95 GLU A C 1
ATOM 763 O O . GLU A 1 95 ? 56.501 10.917 -29.744 1.00 54.56 95 GLU A O 1
ATOM 768 N N . PHE A 1 96 ? 56.505 12.455 -28.133 1.00 50.28 96 PHE A N 1
ATOM 769 C CA . PHE A 1 96 ? 57.764 13.047 -28.607 1.00 50.28 96 PHE A CA 1
ATOM 770 C C . PHE A 1 96 ? 58.965 12.147 -28.263 1.00 50.28 96 PHE A C 1
ATOM 772 O O . PHE A 1 96 ? 59.352 12.080 -27.092 1.00 50.28 96 PHE A O 1
ATOM 779 N N . PRO A 1 97 ? 59.633 11.499 -29.241 1.00 54.72 97 PRO A N 1
ATOM 780 C CA . PRO A 1 97 ? 60.897 10.833 -28.983 1.00 54.72 97 PRO A CA 1
ATOM 781 C C . PRO A 1 97 ? 61.956 11.928 -28.835 1.00 54.72 97 PRO A C 1
ATOM 783 O O . PRO A 1 97 ? 62.086 12.787 -29.709 1.00 54.72 97 PRO A O 1
ATOM 786 N N . SER A 1 98 ? 62.728 11.918 -27.745 1.00 55.81 98 SER A N 1
ATOM 787 C CA . SER A 1 98 ? 63.906 12.782 -27.624 1.00 55.81 98 SER A CA 1
ATOM 788 C C . SER A 1 98 ? 64.834 12.545 -28.817 1.00 55.81 98 SER A C 1
ATOM 790 O O . SER A 1 98 ? 65.504 11.515 -28.904 1.00 55.81 98 SER A O 1
ATOM 792 N N . ALA A 1 99 ? 64.872 13.504 -29.741 1.00 52.72 99 ALA A N 1
ATOM 793 C CA . ALA A 1 99 ? 65.842 13.526 -30.818 1.00 52.72 99 ALA A CA 1
ATOM 794 C C . ALA A 1 99 ? 67.245 13.595 -30.197 1.00 52.72 99 ALA A C 1
ATOM 796 O O . ALA A 1 99 ? 67.609 14.590 -29.567 1.00 52.72 99 ALA A O 1
ATOM 797 N N . LYS A 1 100 ? 68.031 12.524 -30.356 1.00 52.69 100 LYS A N 1
ATOM 798 C CA . LYS A 1 100 ? 69.478 12.544 -30.120 1.00 52.69 100 LYS A CA 1
ATOM 799 C C . LYS A 1 100 ? 70.115 13.459 -31.166 1.00 52.69 100 LYS A C 1
ATOM 801 O O . LYS A 1 100 ? 70.515 13.015 -32.235 1.00 52.69 100 LYS A O 1
ATOM 806 N N . ILE A 1 101 ? 70.187 14.743 -30.849 1.00 50.44 101 ILE A N 1
ATOM 807 C CA . ILE A 1 101 ? 71.088 15.687 -31.502 1.00 50.44 101 ILE A CA 1
ATOM 808 C C . ILE A 1 101 ? 72.440 15.477 -30.829 1.00 50.44 101 ILE A C 1
ATOM 810 O O . ILE A 1 101 ? 72.572 15.896 -29.690 1.00 50.44 101 ILE A O 1
ATOM 814 N N . TRP A 1 102 ? 73.348 14.737 -31.475 1.00 39.41 102 TRP A N 1
ATOM 815 C CA . TRP A 1 102 ? 74.819 14.865 -31.449 1.00 39.41 102 TRP A CA 1
ATOM 816 C C . TRP A 1 102 ? 75.420 13.755 -32.331 1.00 39.41 102 TRP A C 1
ATOM 818 O O . TRP A 1 102 ? 75.576 12.622 -31.871 1.00 39.41 102 TRP A O 1
ATOM 828 N N . GLN A 1 103 ? 75.741 14.096 -33.581 1.00 38.69 103 GLN A N 1
ATOM 829 C CA . GLN A 1 103 ? 76.924 13.655 -34.335 1.00 38.69 103 GLN A CA 1
ATOM 830 C C . GLN A 1 103 ? 77.147 14.628 -35.491 1.00 38.69 103 GLN A C 1
ATOM 832 O O . GLN A 1 103 ? 76.160 14.903 -36.208 1.00 38.69 103 GLN A O 1
#

Secondary structure (DSSP, 8-state):
-HHHHHHHHHHHHHHHHHHHHHHHHHHTSS-SSHHHHHHHHHHHHHHHHHH-TT--HHHHHHHHHHHHHHTT---PPPHHHH------PPPGGGS--------

Foldseek 3Di:
DVVVVVVVVVVLVVLLVLLVVLVVVQVPDPDPDPVSLVVLVVQLVVCCVVPNPQSHSVNSVVSVVVNVVCVPDDPDDDVVVVPDPPDDPDDCVVVDDPPPPDD

pLDDT: mean 78.25, std 16.53, range [38.69, 95.38]

Mean predicted aligned error: 13.49 Å